Protein AF-M5F824-F1 (afdb_monomer_lite)

Sequence (80 aa):
MRLLTAEETAARTGTSAYSGSLLDLRAGTIQPLGYALGLARAAISAGAKIYHSSGVTGAERSNGKWTLHTAEDHSRPTGS

Secondary structure (DSSP, 8-state):
-EEEEHHHHHHHHS-S--SEEEE-TT-----HHHHHHHHHHHHHHTTPPPPSS--EEEEEEETTEEEEEESSS-------

pLDDT: mean 82.1, std 13.1, range [36.59, 96.06]

Radius of gyration: 23.69 Å; chains: 1; bounding box: 40×27×61 Å

Foldseek 3Di:
DDKAALVRVCVPPVDSPDRIDDDDPPDDDDPVVVVVVVVVVVCVVVVDDDDPPFAFPDWDADPNDIFTHTPPPPRDDPDD

Structure (mmCIF, N/CA/C/O backbone):
data_AF-M5F824-F1
#
_entry.id   AF-M5F824-F1
#
loop_
_atom_site.group_PDB
_atom_site.id
_atom_site.type_symbol
_atom_site.label_atom_id
_atom_site.label_alt_id
_atom_site.label_comp_id
_atom_site.label_asym_id
_atom_site.label_entity_id
_atom_site.label_seq_id
_atom_site.pdbx_PDB_ins_code
_atom_site.Cartn_x
_atom_site.Cartn_y
_atom_site.Cartn_z
_atom_site.occupancy
_atom_site.B_iso_or_equiv
_atom_site.auth_seq_id
_atom_site.auth_comp_id
_atom_site.auth_asym_id
_atom_site.auth_atom_id
_atom_site.pdb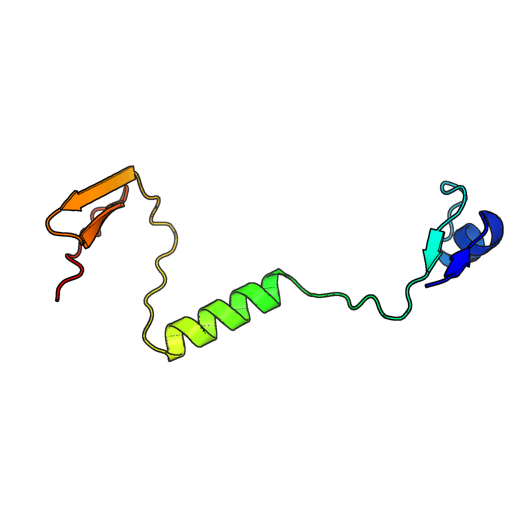x_PDB_model_num
ATOM 1 N N . MET A 1 1 ? 17.032 -13.675 -15.930 1.00 76.50 1 MET A N 1
ATOM 2 C CA . MET A 1 1 ? 17.683 -12.356 -15.841 1.00 76.50 1 MET A CA 1
ATOM 3 C C . MET A 1 1 ? 18.837 -12.335 -16.831 1.00 76.50 1 MET A C 1
ATOM 5 O O . MET A 1 1 ? 19.645 -13.254 -16.792 1.00 76.50 1 MET A O 1
ATOM 9 N N . ARG A 1 2 ? 18.879 -11.370 -17.753 1.00 87.12 2 ARG A N 1
ATOM 10 C CA . ARG A 1 2 ? 19.938 -11.224 -18.766 1.00 87.12 2 ARG A CA 1
ATOM 11 C C . ARG A 1 2 ? 20.458 -9.794 -18.734 1.00 87.12 2 ARG A C 1
ATOM 13 O O . ARG A 1 2 ? 19.654 -8.868 -18.740 1.00 87.12 2 ARG A O 1
ATOM 20 N N . LEU A 1 3 ? 21.773 -9.619 -18.714 1.00 87.81 3 LEU A N 1
ATOM 21 C CA . LEU A 1 3 ? 22.379 -8.300 -18.854 1.00 87.81 3 LEU A CA 1
ATOM 22 C C . LEU A 1 3 ? 22.326 -7.879 -20.330 1.00 87.81 3 LEU A C 1
ATOM 24 O O . LEU A 1 3 ? 22.690 -8.663 -21.205 1.00 87.81 3 LEU A O 1
ATOM 28 N N . LEU A 1 4 ? 21.822 -6.679 -20.592 1.00 88.81 4 LEU A N 1
ATOM 29 C CA . LEU A 1 4 ? 21.771 -6.056 -21.909 1.00 88.81 4 LEU A CA 1
ATOM 30 C C . LEU A 1 4 ? 22.907 -5.050 -22.046 1.00 88.81 4 LEU A C 1
ATOM 32 O O . LEU A 1 4 ? 23.221 -4.322 -21.100 1.00 88.81 4 LEU 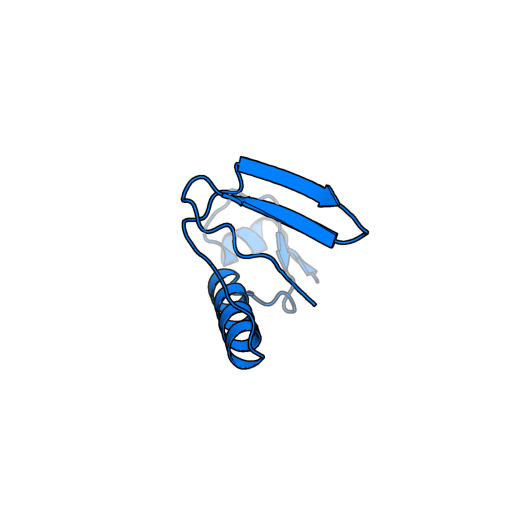A O 1
ATOM 36 N N . THR A 1 5 ? 23.480 -4.984 -23.244 1.00 91.44 5 THR A N 1
ATOM 37 C CA . THR A 1 5 ? 24.456 -3.947 -23.599 1.00 91.44 5 THR A CA 1
ATOM 38 C C . THR A 1 5 ? 23.783 -2.571 -23.687 1.00 91.44 5 THR A C 1
ATOM 40 O O . THR A 1 5 ? 22.550 -2.456 -23.682 1.00 91.44 5 THR A O 1
ATOM 43 N N . ALA A 1 6 ? 24.585 -1.506 -23.773 1.00 87.12 6 ALA A N 1
ATOM 44 C CA . ALA A 1 6 ? 24.089 -0.145 -23.992 1.00 87.12 6 ALA A CA 1
ATOM 45 C C . ALA A 1 6 ? 23.225 -0.043 -25.265 1.00 87.12 6 ALA A C 1
ATOM 47 O O . ALA A 1 6 ? 22.140 0.531 -25.227 1.00 87.12 6 ALA A O 1
ATOM 48 N N . GLU A 1 7 ? 23.654 -0.667 -26.366 1.00 89.50 7 GLU A N 1
ATOM 49 C CA . GLU A 1 7 ? 22.927 -0.669 -27.646 1.00 89.50 7 GLU A CA 1
ATOM 50 C C . GLU A 1 7 ? 21.598 -1.426 -27.556 1.00 89.50 7 GLU A C 1
ATOM 52 O O . GLU A 1 7 ? 20.560 -0.915 -27.975 1.00 89.50 7 GLU A O 1
ATOM 57 N N . GLU A 1 8 ? 21.595 -2.612 -26.937 1.00 86.38 8 GLU A N 1
ATOM 58 C CA . GLU A 1 8 ? 20.368 -3.386 -26.719 1.00 86.38 8 GLU A CA 1
ATOM 59 C C . GLU A 1 8 ? 19.385 -2.670 -25.780 1.00 86.38 8 GLU A C 1
ATOM 61 O O . GLU A 1 8 ? 18.168 -2.820 -25.914 1.00 86.38 8 GLU A O 1
ATOM 66 N N . THR A 1 9 ? 19.908 -1.892 -24.830 1.00 85.44 9 THR A N 1
ATOM 67 C CA . THR A 1 9 ? 19.109 -1.076 -23.910 1.00 85.44 9 THR A CA 1
ATOM 68 C C . THR A 1 9 ? 18.500 0.117 -24.642 1.00 85.44 9 THR A C 1
ATOM 70 O O . THR A 1 9 ? 17.291 0.320 -24.550 1.00 85.44 9 THR A O 1
ATOM 73 N N . ALA A 1 10 ? 19.292 0.847 -25.432 1.00 88.69 10 ALA A N 1
ATOM 74 C CA . ALA A 1 10 ? 18.830 2.003 -26.195 1.00 88.69 10 ALA A CA 1
ATOM 75 C C . ALA A 1 10 ? 17.761 1.633 -27.231 1.00 88.69 10 ALA A C 1
ATOM 77 O O . ALA A 1 10 ? 16.756 2.332 -27.352 1.00 88.69 10 ALA A O 1
ATOM 78 N N . ALA A 1 11 ? 17.916 0.491 -27.909 1.00 89.44 11 ALA A N 1
ATOM 79 C CA . ALA A 1 11 ? 16.918 -0.020 -28.849 1.00 89.44 11 ALA A CA 1
ATOM 80 C C . ALA A 1 11 ? 15.559 -0.328 -28.188 1.00 89.44 11 ALA A C 1
ATOM 82 O O . ALA A 1 11 ? 14.530 -0.309 -28.858 1.00 89.44 11 ALA A O 1
ATOM 83 N N . ARG A 1 12 ? 15.539 -0.616 -26.878 1.00 84.56 12 ARG A N 1
ATOM 84 C CA . ARG A 1 12 ? 14.319 -0.965 -26.131 1.00 84.56 12 ARG A CA 1
ATOM 85 C C . ARG A 1 12 ? 13.685 0.217 -25.409 1.00 84.56 12 ARG A C 1
ATOM 87 O O . ARG A 1 12 ? 12.465 0.26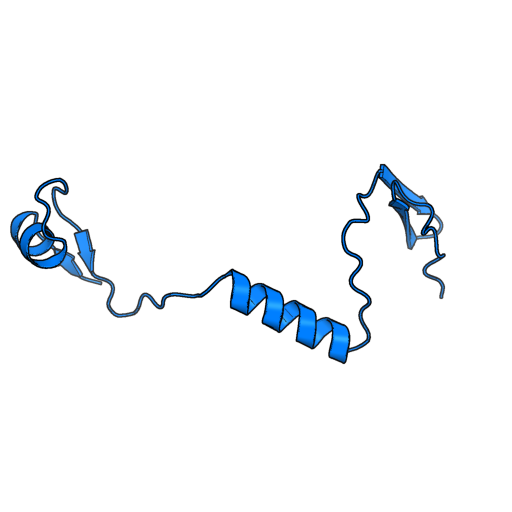5 -25.305 1.00 84.56 12 ARG A O 1
ATOM 94 N N . THR A 1 13 ? 14.489 1.130 -24.873 1.00 87.00 13 THR A N 1
ATOM 95 C CA . THR A 1 13 ? 14.007 2.278 -24.085 1.00 87.00 13 THR A CA 1
ATOM 96 C C . THR A 1 13 ? 13.856 3.549 -24.918 1.00 87.00 13 THR A C 1
ATOM 98 O O . THR A 1 13 ? 13.226 4.497 -24.458 1.00 87.00 13 THR A O 1
ATOM 101 N N . GLY A 1 14 ? 14.436 3.588 -26.123 1.00 87.62 14 GLY A N 1
ATOM 102 C CA . GLY A 1 14 ? 14.449 4.767 -26.991 1.00 87.62 14 GLY A CA 1
ATOM 103 C C . GLY A 1 14 ? 15.419 5.862 -26.537 1.00 87.62 14 GLY A C 1
ATOM 104 O O . GLY A 1 14 ? 15.362 6.974 -27.052 1.00 87.62 14 GLY A O 1
ATOM 105 N N . THR A 1 15 ? 16.303 5.575 -25.574 1.00 84.69 15 THR A N 1
ATOM 106 C CA . THR A 1 15 ? 17.283 6.536 -25.052 1.00 84.69 15 THR A CA 1
ATOM 107 C C . THR A 1 15 ? 18.662 5.911 -24.871 1.00 84.69 15 THR A C 1
ATOM 109 O O . THR A 1 15 ? 18.798 4.792 -24.381 1.00 84.69 15 THR A O 1
ATOM 112 N N . SER A 1 16 ? 19.703 6.666 -25.218 1.00 86.56 16 SER A N 1
ATOM 113 C CA . SER A 1 16 ? 21.108 6.294 -25.022 1.00 86.56 16 SER A CA 1
ATOM 114 C C . SER A 1 16 ? 21.648 6.661 -23.634 1.00 86.56 16 SER A C 1
ATOM 116 O O . SER A 1 16 ? 22.846 6.550 -23.394 1.00 86.56 16 SER A O 1
ATOM 118 N N . ALA A 1 17 ? 20.791 7.112 -22.712 1.00 86.81 17 ALA A N 1
ATOM 119 C CA . ALA A 1 17 ? 21.198 7.567 -21.380 1.00 86.81 17 ALA A CA 1
ATOM 120 C C . ALA A 1 17 ? 21.717 6.449 -20.451 1.00 86.81 17 ALA A C 1
ATOM 122 O O . ALA A 1 17 ? 22.198 6.739 -19.357 1.00 86.81 17 ALA A O 1
ATOM 123 N N . TYR A 1 18 ? 21.616 5.180 -20.856 1.00 79.50 18 TYR A N 1
ATOM 124 C CA . TYR A 1 18 ? 21.966 4.026 -20.030 1.00 79.50 18 TYR A CA 1
ATOM 125 C C . TYR A 1 18 ? 23.080 3.191 -20.672 1.00 79.50 18 TYR A C 1
ATOM 127 O O . TYR A 1 18 ? 22.969 2.777 -21.823 1.00 79.50 18 TYR A O 1
ATOM 135 N N . SER A 1 19 ? 24.118 2.861 -19.896 1.00 83.44 19 SER A N 1
ATOM 136 C CA . SER A 1 19 ? 25.256 2.028 -20.336 1.00 83.44 19 SER A CA 1
ATOM 137 C C . SER A 1 19 ? 24.936 0.526 -20.445 1.00 83.44 19 SER A C 1
ATOM 139 O O . SER A 1 19 ? 25.799 -0.273 -20.800 1.00 83.44 19 SER A O 1
ATOM 141 N N . GLY A 1 20 ? 23.706 0.131 -20.115 1.00 84.00 20 GLY A N 1
ATOM 142 C CA . GLY A 1 20 ? 23.218 -1.245 -20.086 1.00 84.00 20 GLY A CA 1
ATOM 143 C C . GLY A 1 20 ? 21.994 -1.366 -19.177 1.00 84.00 20 GLY A C 1
ATOM 144 O O . GLY A 1 20 ? 21.641 -0.423 -18.466 1.00 84.00 20 GLY A O 1
ATOM 145 N N . SER A 1 21 ? 21.332 -2.519 -19.184 1.00 82.38 21 SER A N 1
ATOM 146 C CA . SER A 1 21 ? 20.175 -2.778 -18.317 1.00 82.38 21 SER A CA 1
ATOM 147 C C . SER A 1 21 ? 20.058 -4.257 -17.969 1.00 82.38 21 SER A C 1
ATOM 149 O O . SER A 1 21 ? 20.502 -5.124 -18.718 1.00 82.38 21 SER A O 1
ATOM 151 N N . LEU A 1 22 ? 19.469 -4.568 -16.814 1.00 87.06 22 LEU A N 1
ATOM 152 C CA . LEU A 1 22 ? 19.154 -5.945 -16.448 1.00 87.06 22 LEU A CA 1
ATOM 153 C C . LEU A 1 22 ? 17.730 -6.264 -16.900 1.00 87.06 22 LEU A C 1
ATOM 155 O O . LEU A 1 22 ? 16.761 -5.761 -16.336 1.00 87.06 22 LEU A O 1
ATOM 159 N N . LEU A 1 23 ? 17.602 -7.125 -17.905 1.00 81.88 23 LEU A N 1
ATOM 160 C CA . LEU A 1 23 ? 16.311 -7.627 -18.339 1.00 81.88 23 LEU A CA 1
ATOM 161 C C . LEU A 1 23 ? 15.896 -8.798 -17.451 1.00 81.88 23 LEU A C 1
ATOM 163 O O . LEU A 1 23 ? 16.450 -9.902 -17.537 1.00 81.88 23 LEU A O 1
ATOM 167 N N . ASP A 1 24 ? 14.877 -8.574 -16.633 1.00 82.50 24 ASP A N 1
ATOM 168 C CA . ASP A 1 24 ? 14.184 -9.640 -15.929 1.00 82.50 24 ASP A CA 1
ATOM 169 C C . ASP A 1 24 ? 12.750 -9.792 -16.442 1.00 82.50 24 ASP A C 1
ATOM 171 O O . ASP A 1 24 ? 11.854 -9.044 -16.071 1.00 82.50 24 ASP A O 1
ATOM 175 N N . LEU A 1 25 ? 12.528 -10.799 -17.289 1.00 76.25 25 LEU A N 1
ATOM 176 C CA . LEU A 1 25 ? 11.203 -11.138 -17.823 1.00 76.25 25 LEU A CA 1
ATOM 177 C C . LEU A 1 25 ? 10.250 -11.707 -16.759 1.00 76.25 25 LEU A C 1
ATOM 179 O O . LEU A 1 25 ? 9.074 -11.912 -17.042 1.00 76.25 25 LEU A O 1
ATOM 183 N N . ARG A 1 26 ? 10.754 -12.001 -15.553 1.00 76.31 26 ARG A N 1
ATOM 184 C CA . ARG A 1 26 ? 9.953 -12.461 -14.412 1.00 76.31 26 ARG A CA 1
ATOM 185 C C . ARG A 1 26 ? 9.545 -11.314 -13.492 1.00 76.31 26 ARG A C 1
ATOM 187 O O . ARG A 1 26 ? 8.750 -11.544 -12.583 1.00 76.31 26 ARG A O 1
ATOM 194 N N . ALA A 1 27 ? 10.084 -10.110 -13.699 1.00 69.88 27 ALA A N 1
ATOM 195 C CA . ALA A 1 27 ? 9.694 -8.943 -12.928 1.00 69.88 27 ALA A CA 1
ATOM 196 C C . ALA A 1 27 ? 8.243 -8.588 -13.273 1.00 69.88 27 ALA A C 1
ATOM 198 O O . ALA A 1 27 ? 7.941 -8.078 -14.349 1.00 69.88 27 ALA A O 1
ATOM 199 N N . GLY A 1 28 ? 7.329 -8.906 -12.360 1.00 66.44 28 GLY A N 1
ATOM 200 C CA . GLY A 1 28 ? 5.949 -8.455 -12.439 1.00 66.44 28 GLY A CA 1
ATOM 201 C C . GLY A 1 28 ? 5.832 -7.022 -11.937 1.00 66.44 28 GLY A C 1
ATOM 202 O O . GLY A 1 28 ? 6.448 -6.648 -10.939 1.00 66.44 28 GLY A O 1
ATOM 203 N N . THR A 1 29 ? 5.007 -6.215 -12.594 1.00 77.38 29 THR A N 1
ATOM 204 C CA . THR A 1 29 ? 4.567 -4.943 -12.022 1.00 77.38 29 THR A CA 1
ATOM 205 C C . THR A 1 29 ? 3.477 -5.234 -10.998 1.00 77.38 29 THR A C 1
ATOM 207 O O . THR A 1 29 ? 2.378 -5.652 -11.356 1.00 77.38 29 THR A O 1
ATOM 210 N N . ILE A 1 30 ? 3.762 -5.010 -9.716 1.00 78.69 30 ILE A N 1
ATOM 211 C CA . ILE A 1 30 ? 2.697 -4.872 -8.722 1.00 78.69 30 ILE A CA 1
ATOM 212 C C . ILE A 1 30 ? 2.142 -3.450 -8.811 1.00 78.69 30 ILE A C 1
ATOM 214 O O . ILE A 1 30 ? 2.912 -2.505 -8.964 1.00 78.69 30 ILE A O 1
ATOM 218 N N . GLN A 1 31 ? 0.821 -3.283 -8.718 1.00 86.44 31 GLN A N 1
ATOM 219 C CA . GLN A 1 31 ? 0.191 -1.970 -8.574 1.00 86.44 31 GLN A CA 1
ATOM 220 C C . GLN A 1 31 ? 0.009 -1.687 -7.071 1.00 86.44 31 GLN A C 1
ATOM 222 O O . GLN A 1 31 ? -0.951 -2.191 -6.480 1.00 86.44 31 GLN A O 1
ATOM 227 N N . PRO A 1 32 ? 0.902 -0.915 -6.415 1.00 87.88 32 PRO A N 1
ATOM 228 C CA . PRO A 1 32 ? 0.955 -0.866 -4.950 1.00 87.88 32 PRO A CA 1
ATOM 229 C C . PRO A 1 32 ? -0.333 -0.326 -4.323 1.00 87.88 32 PRO A C 1
ATOM 231 O O . PRO A 1 32 ? -0.789 -0.836 -3.302 1.00 87.88 32 PRO A O 1
ATOM 234 N N . LEU A 1 33 ? -0.968 0.656 -4.971 1.00 91.38 33 LEU A N 1
ATOM 235 C CA . LEU A 1 33 ? -2.242 1.213 -4.521 1.00 91.38 33 LEU A CA 1
ATOM 236 C C . LEU A 1 33 ? -3.373 0.173 -4.572 1.00 91.38 33 LEU A C 1
ATOM 238 O O . LEU A 1 33 ? -4.118 0.038 -3.608 1.00 91.38 33 LEU A O 1
ATOM 242 N N . GLY A 1 34 ? -3.496 -0.590 -5.660 1.00 88.56 34 GLY A N 1
ATOM 243 C CA . GLY A 1 34 ? -4.521 -1.632 -5.774 1.00 88.56 34 GLY A CA 1
ATOM 244 C C . GLY A 1 34 ? -4.318 -2.755 -4.771 1.00 88.56 34 GLY A C 1
ATOM 245 O O . GLY A 1 34 ? -5.288 -3.224 -4.182 1.00 88.56 34 GLY A O 1
ATOM 246 N N . TYR A 1 35 ? -3.064 -3.126 -4.515 1.00 88.44 35 TYR A N 1
ATOM 247 C CA . TYR A 1 35 ? -2.727 -4.080 -3.464 1.00 88.44 35 TYR A CA 1
ATOM 248 C C . TYR A 1 35 ? -3.154 -3.572 -2.078 1.00 88.44 35 TYR A C 1
ATOM 250 O O . TYR A 1 35 ? -3.878 -4.269 -1.365 1.00 88.44 35 TYR A O 1
ATOM 258 N N . ALA A 1 36 ? -2.793 -2.334 -1.723 1.00 92.88 36 ALA A N 1
ATOM 259 C CA . ALA A 1 36 ? -3.178 -1.721 -0.452 1.00 92.88 36 ALA A CA 1
ATOM 260 C C . ALA A 1 36 ? -4.706 -1.620 -0.292 1.00 92.88 36 ALA A C 1
ATOM 262 O O . ALA A 1 36 ? -5.246 -1.957 0.761 1.00 92.88 36 ALA A O 1
ATOM 263 N N . LEU A 1 37 ? -5.421 -1.222 -1.349 1.00 94.62 37 LEU A N 1
ATOM 264 C CA . LEU A 1 37 ? -6.885 -1.159 -1.350 1.00 94.62 37 LEU A CA 1
ATOM 265 C C . LEU A 1 37 ? -7.525 -2.548 -1.239 1.00 94.62 37 LEU A C 1
ATOM 267 O O . LEU A 1 37 ? -8.528 -2.708 -0.545 1.00 94.62 37 LEU A O 1
ATOM 271 N N . GLY A 1 38 ? -6.953 -3.557 -1.898 1.00 94.06 38 GLY A N 1
ATOM 272 C CA . GLY A 1 38 ? -7.388 -4.948 -1.788 1.00 94.06 38 GLY A CA 1
ATOM 273 C C . GLY A 1 38 ? -7.270 -5.470 -0.356 1.00 94.06 38 GLY A C 1
ATOM 274 O O . GLY A 1 38 ? -8.233 -6.022 0.176 1.00 94.06 38 GLY A O 1
ATOM 275 N N . LEU A 1 39 ? -6.135 -5.214 0.300 1.00 94.69 39 LEU A N 1
ATOM 276 C CA . LEU A 1 39 ? -5.932 -5.552 1.710 1.00 94.69 39 LEU A CA 1
ATOM 277 C C . LEU A 1 39 ? -6.906 -4.814 2.629 1.00 94.69 39 LEU A C 1
ATOM 279 O O . LEU A 1 39 ? -7.509 -5.438 3.499 1.00 94.69 39 LEU A O 1
ATOM 283 N N . ALA A 1 40 ? -7.106 -3.511 2.418 1.00 92.94 40 ALA A N 1
ATOM 284 C CA . ALA A 1 40 ? -8.051 -2.726 3.205 1.00 92.94 40 ALA A CA 1
ATOM 285 C C . ALA A 1 40 ? -9.474 -3.305 3.117 1.00 92.94 40 ALA A C 1
ATOM 287 O O . ALA A 1 40 ? -10.140 -3.478 4.136 1.00 92.94 40 ALA A O 1
ATOM 288 N N . ARG A 1 41 ? -9.921 -3.683 1.912 1.00 94.94 41 ARG A N 1
ATOM 289 C CA . ARG A 1 41 ? -11.230 -4.324 1.693 1.00 94.94 41 ARG A CA 1
ATOM 290 C C . ARG A 1 41 ? -11.338 -5.677 2.391 1.00 94.94 41 ARG A C 1
ATOM 292 O O . ARG A 1 41 ? -12.366 -5.953 3.008 1.00 94.94 41 ARG A O 1
ATOM 299 N N . ALA A 1 42 ? -10.298 -6.505 2.309 1.00 95.50 42 ALA A N 1
ATOM 300 C CA . ALA A 1 42 ? -10.266 -7.804 2.976 1.00 95.50 42 ALA A CA 1
ATOM 301 C C . ALA A 1 42 ? -10.328 -7.652 4.504 1.00 95.50 42 ALA A C 1
ATOM 303 O O . ALA A 1 42 ? -11.117 -8.331 5.156 1.00 95.50 42 ALA A O 1
ATOM 304 N N . ALA A 1 43 ? -9.566 -6.711 5.067 1.00 93.69 43 ALA A N 1
ATOM 305 C CA . ALA A 1 43 ? -9.578 -6.414 6.495 1.00 93.69 43 ALA A CA 1
ATOM 306 C C . ALA A 1 43 ? -10.957 -5.924 6.965 1.00 93.69 43 ALA A C 1
ATOM 308 O O . ALA A 1 43 ? -11.478 -6.428 7.957 1.00 93.69 43 ALA A O 1
ATOM 309 N N . ILE A 1 44 ? -11.580 -5.000 6.223 1.00 95.75 44 ILE A N 1
ATOM 310 C CA . ILE A 1 44 ? -12.944 -4.525 6.511 1.00 95.75 44 ILE A CA 1
ATOM 311 C C . ILE A 1 44 ? -13.946 -5.682 6.461 1.00 95.75 44 ILE A C 1
ATOM 313 O O . ILE A 1 44 ? -14.778 -5.815 7.355 1.00 95.75 44 ILE A O 1
ATOM 317 N N . SER A 1 45 ? -13.837 -6.558 5.459 1.00 95.06 45 SER A N 1
ATOM 318 C CA . SER A 1 45 ? -14.706 -7.738 5.328 1.00 95.06 45 SER A CA 1
ATOM 319 C C . SER A 1 45 ? -14.521 -8.733 6.480 1.00 95.06 45 SER A C 1
ATOM 321 O O . SER A 1 45 ? -15.470 -9.405 6.867 1.00 95.06 45 SER A O 1
ATOM 323 N N . ALA A 1 46 ? -13.322 -8.794 7.066 1.00 96.06 46 ALA A N 1
ATOM 324 C CA . ALA A 1 46 ? -13.028 -9.567 8.270 1.00 96.06 46 ALA A CA 1
ATOM 325 C C . ALA A 1 46 ? -13.450 -8.863 9.580 1.00 96.06 46 ALA A C 1
ATOM 327 O O . ALA A 1 46 ? -13.200 -9.386 10.664 1.00 96.06 46 ALA A O 1
ATOM 328 N N . GLY A 1 47 ? -14.081 -7.684 9.506 1.00 92.75 47 GLY A N 1
ATOM 329 C CA . GLY A 1 47 ? -14.579 -6.931 10.661 1.00 92.75 47 GLY A CA 1
ATOM 330 C C . GLY A 1 47 ? -13.611 -5.885 11.221 1.00 92.75 47 GLY A C 1
ATOM 331 O O . GLY A 1 47 ? -13.921 -5.249 12.232 1.00 92.75 47 GLY A O 1
ATOM 332 N N . ALA A 1 48 ? -12.457 -5.665 10.585 1.00 91.62 48 ALA A N 1
ATOM 333 C CA . ALA A 1 48 ? -11.562 -4.583 10.974 1.00 91.62 48 ALA A CA 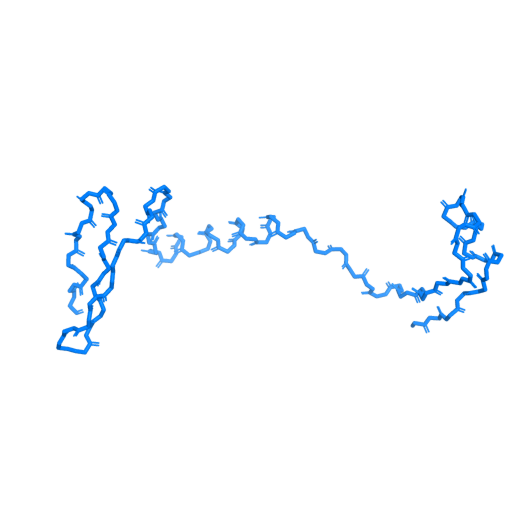1
ATOM 334 C C . ALA A 1 48 ? -12.197 -3.218 10.669 1.00 91.62 48 ALA A C 1
ATOM 336 O O . ALA A 1 48 ? -12.854 -3.020 9.647 1.00 91.62 48 ALA A O 1
ATOM 337 N N . LYS A 1 49 ? -11.951 -2.242 11.543 1.00 90.31 49 LYS A N 1
ATOM 338 C CA . LYS A 1 49 ? -12.329 -0.845 11.316 1.00 90.31 49 LYS A CA 1
ATOM 339 C C . LYS A 1 49 ? -11.092 -0.071 10.897 1.00 90.31 49 LYS A C 1
ATOM 341 O O . LYS A 1 49 ? -10.107 -0.045 11.629 1.00 90.31 49 LYS A O 1
ATOM 346 N N . ILE A 1 50 ? -11.149 0.546 9.724 1.00 88.38 50 ILE A N 1
ATOM 347 C CA . ILE A 1 50 ? -10.090 1.419 9.220 1.00 88.38 50 ILE A CA 1
ATOM 348 C C . ILE A 1 50 ? -10.564 2.856 9.401 1.00 88.38 50 ILE A C 1
ATOM 350 O O . ILE A 1 50 ? -11.601 3.235 8.861 1.00 88.38 50 ILE A O 1
ATOM 354 N N . TYR A 1 51 ? -9.803 3.639 10.160 1.00 87.12 51 TYR A N 1
ATOM 355 C CA . TYR A 1 51 ? -10.051 5.062 10.363 1.00 87.12 51 TYR A CA 1
ATOM 356 C C . TYR A 1 51 ? -9.075 5.857 9.494 1.00 87.12 51 TYR A C 1
ATOM 358 O O . TYR A 1 51 ? -7.868 5.614 9.518 1.00 87.12 51 TYR A O 1
ATOM 366 N N . HIS A 1 52 ? -9.604 6.775 8.688 1.00 82.81 52 HIS A N 1
ATOM 367 C CA . HIS A 1 52 ? -8.813 7.738 7.924 1.00 82.81 52 HIS A CA 1
ATOM 368 C C . HIS A 1 52 ? -8.850 9.098 8.624 1.00 82.81 52 HIS A C 1
ATOM 370 O O . HIS A 1 52 ? -9.748 9.364 9.418 1.00 82.81 52 HIS A O 1
ATOM 376 N N . SER A 1 53 ? -7.878 9.965 8.335 1.00 80.88 53 SER A N 1
ATOM 377 C CA . SER A 1 53 ? -7.770 11.304 8.945 1.00 80.88 53 SER A CA 1
ATOM 378 C C . SER A 1 53 ? -7.640 11.318 10.480 1.00 80.88 53 SER A C 1
ATOM 380 O O . SER A 1 53 ? -7.663 12.377 11.093 1.00 80.88 53 SER A O 1
ATOM 382 N N . SER 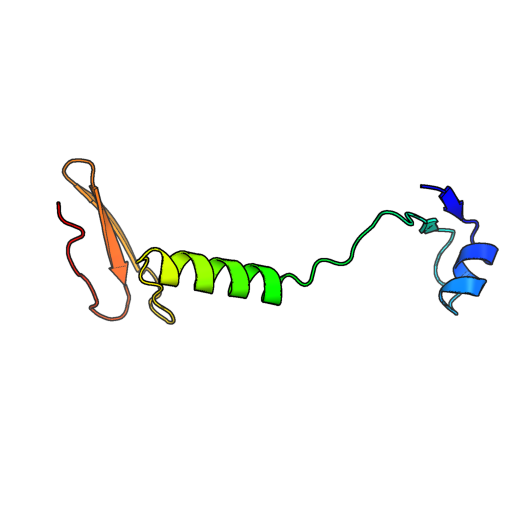A 1 54 ? -7.439 10.163 11.112 1.00 81.75 54 SER A N 1
ATOM 383 C CA . SER A 1 54 ? -7.284 10.002 12.557 1.00 81.75 54 SER A CA 1
ATOM 384 C C . SER A 1 54 ? -5.800 9.952 12.931 1.00 81.75 54 SER A C 1
ATOM 386 O O . SER A 1 54 ? -5.260 8.894 13.262 1.00 81.75 54 SER A O 1
ATOM 388 N N . GLY A 1 55 ? -5.110 11.089 12.807 1.00 83.12 55 GLY A N 1
ATOM 389 C CA . GLY A 1 55 ? -3.695 11.187 13.174 1.00 83.12 55 GLY A CA 1
ATOM 390 C C . GLY A 1 55 ? -3.489 10.849 14.652 1.00 83.12 55 GLY A C 1
ATOM 391 O O . GLY A 1 55 ? -4.113 11.472 15.510 1.00 83.12 55 GLY A O 1
ATOM 392 N N . VAL A 1 56 ? -2.638 9.860 14.946 1.00 85.06 56 VAL A N 1
ATOM 393 C CA . VAL A 1 56 ? -2.315 9.443 16.320 1.00 85.06 56 VAL A CA 1
ATOM 394 C C . VAL A 1 56 ? -1.434 10.508 16.975 1.00 85.06 56 VAL A C 1
ATOM 396 O O . VAL A 1 56 ? -0.353 10.812 16.477 1.00 85.06 56 VAL A O 1
ATOM 399 N N . THR A 1 57 ? -1.899 11.075 18.084 1.00 88.56 57 THR A N 1
ATOM 400 C CA . THR A 1 57 ? -1.228 12.122 18.872 1.00 88.56 57 THR A CA 1
ATOM 401 C C . THR A 1 57 ? -0.545 11.578 20.124 1.00 88.56 57 THR A C 1
ATOM 403 O O . THR A 1 57 ? 0.296 12.258 20.706 1.00 88.56 57 THR A O 1
ATOM 406 N N . GLY A 1 58 ? -0.862 10.348 20.529 1.00 83.19 58 GLY A N 1
ATOM 407 C CA . GLY A 1 58 ? -0.247 9.692 21.677 1.00 83.19 58 GLY A CA 1
ATOM 408 C C . GLY A 1 58 ? -0.568 8.203 21.725 1.00 83.19 58 GLY A C 1
ATOM 409 O O . GLY A 1 58 ? -1.534 7.745 21.120 1.00 83.19 58 GLY A O 1
ATOM 410 N N . ALA A 1 59 ? 0.241 7.439 22.453 1.00 87.44 59 ALA A N 1
ATOM 411 C CA . ALA A 1 59 ? 0.005 6.024 22.702 1.00 87.44 59 ALA A CA 1
ATOM 412 C C . ALA A 1 59 ? 0.376 5.702 24.150 1.00 87.44 59 ALA A C 1
ATOM 414 O O . ALA A 1 59 ? 1.516 5.922 24.557 1.00 87.44 59 ALA A O 1
ATOM 415 N N . GLU A 1 60 ? -0.570 5.167 24.911 1.00 87.12 60 GLU A N 1
ATOM 416 C CA . GLU A 1 60 ? -0.350 4.716 26.280 1.00 87.12 60 GLU A CA 1
ATOM 417 C C . GLU A 1 60 ? -0.548 3.203 26.362 1.00 87.12 60 GLU A C 1
ATOM 419 O O . GLU A 1 60 ? -1.429 2.629 25.715 1.00 87.12 60 GLU A O 1
ATOM 424 N N . ARG A 1 61 ? 0.282 2.541 27.168 1.00 85.38 61 ARG A N 1
ATOM 425 C CA . ARG A 1 61 ? 0.144 1.116 27.452 1.00 85.38 61 ARG A CA 1
ATOM 426 C C . ARG A 1 61 ? -0.265 0.925 28.905 1.00 85.38 61 ARG A C 1
ATOM 428 O O . ARG A 1 61 ? 0.531 1.182 29.800 1.00 85.38 61 ARG A O 1
ATOM 435 N N . SER A 1 62 ? -1.470 0.412 29.130 1.00 83.56 62 SER A N 1
ATOM 436 C CA . SER A 1 62 ? -1.999 0.130 30.468 1.00 83.56 62 SER A CA 1
ATOM 437 C C . SER A 1 62 ? -2.615 -1.266 30.513 1.00 83.56 62 SER A C 1
ATOM 439 O O . SER A 1 62 ? -3.275 -1.697 29.567 1.00 83.56 62 SER A O 1
ATOM 441 N N . ASN A 1 63 ? -2.350 -2.015 31.589 1.00 80.00 63 ASN A N 1
ATOM 442 C CA . ASN A 1 63 ? -2.831 -3.390 31.791 1.00 80.00 63 ASN A CA 1
ATOM 443 C C . ASN A 1 63 ? -2.603 -4.324 30.581 1.00 80.00 63 ASN A C 1
ATOM 445 O O . ASN A 1 63 ? -3.447 -5.148 30.236 1.00 80.00 63 ASN A O 1
ATOM 449 N N . GLY A 1 64 ? -1.463 -4.169 29.896 1.00 86.44 64 GLY A N 1
ATOM 450 C CA . GLY A 1 64 ? -1.086 -4.979 28.732 1.00 86.44 64 GLY A CA 1
ATOM 451 C C . GLY A 1 64 ? -1.751 -4.582 27.408 1.00 86.44 64 GLY A C 1
ATOM 452 O O . GLY A 1 64 ? -1.353 -5.111 26.370 1.00 86.44 64 GLY A O 1
ATOM 453 N N . LYS A 1 65 ? -2.686 -3.625 27.416 1.00 86.75 65 LYS A N 1
ATOM 454 C CA . LYS A 1 65 ? -3.379 -3.113 26.227 1.00 86.75 65 LYS A CA 1
ATOM 455 C C . LYS A 1 65 ? -2.795 -1.773 25.786 1.00 86.75 65 LYS A C 1
ATOM 457 O O . LYS A 1 65 ? -2.292 -1.007 26.606 1.00 86.75 65 LYS A O 1
ATOM 462 N N . TRP A 1 66 ? -2.850 -1.515 24.484 1.00 87.00 66 TRP A N 1
ATOM 463 C CA . TRP A 1 66 ? -2.491 -0.226 23.900 1.00 87.00 66 TRP A CA 1
ATOM 464 C C . TRP A 1 66 ? -3.744 0.619 23.711 1.00 87.00 66 TRP A C 1
ATOM 466 O O . TRP A 1 66 ? -4.706 0.162 23.098 1.00 87.00 66 TRP A O 1
ATOM 476 N N . THR A 1 67 ? -3.691 1.853 24.194 1.00 87.38 67 THR A N 1
ATOM 477 C CA . THR A 1 67 ? -4.685 2.891 23.938 1.00 87.38 67 THR A CA 1
ATOM 478 C C . THR A 1 67 ? -4.011 3.973 23.108 1.00 87.38 67 THR A C 1
ATOM 480 O O . THR A 1 67 ? -2.969 4.498 23.495 1.00 87.38 67 THR A O 1
ATOM 483 N N . LEU A 1 68 ? -4.576 4.283 21.944 1.00 87.88 68 LEU A N 1
ATOM 484 C CA . LEU A 1 68 ? -4.076 5.336 21.065 1.00 87.88 68 LEU A CA 1
ATOM 485 C C . LEU A 1 68 ? -4.961 6.572 21.210 1.00 87.88 68 LEU A C 1
ATOM 487 O O . LEU A 1 68 ? -6.187 6.466 21.197 1.00 87.88 68 LEU A O 1
ATOM 491 N N . HIS A 1 69 ? -4.333 7.735 21.322 1.00 81.50 69 HIS A N 1
ATOM 492 C CA . HIS A 1 69 ? -4.993 9.032 21.283 1.00 81.50 69 HIS A CA 1
ATOM 493 C C . HIS A 1 69 ? -4.889 9.581 19.866 1.00 81.50 69 HIS A C 1
ATOM 495 O O . HIS A 1 69 ? -3.828 9.492 19.248 1.00 81.50 69 HIS A O 1
ATOM 501 N N . THR A 1 70 ? -5.976 10.137 19.345 1.00 84.69 70 THR A N 1
ATOM 502 C CA . THR A 1 70 ? -6.018 10.783 18.030 1.00 84.69 70 THR A CA 1
ATOM 503 C C . THR A 1 70 ? -6.385 12.255 18.174 1.00 84.69 70 THR A C 1
ATOM 505 O O . THR A 1 70 ? -6.981 12.648 19.172 1.00 84.69 70 THR A O 1
ATOM 508 N N . ALA A 1 71 ? -6.002 13.080 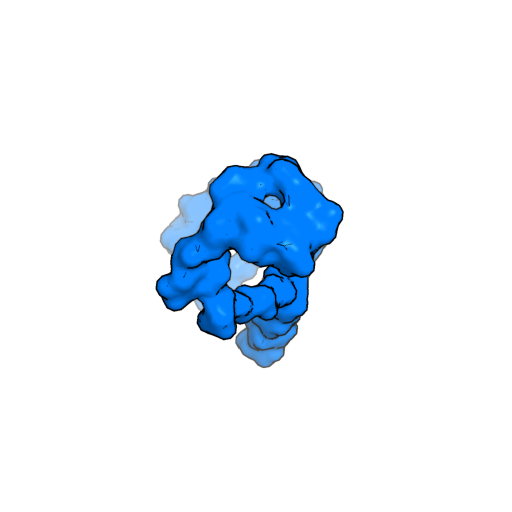17.196 1.00 76.81 71 ALA A N 1
ATOM 509 C CA . ALA A 1 71 ? -6.242 14.529 17.230 1.00 76.81 71 ALA A CA 1
ATOM 510 C C . ALA A 1 71 ? -7.737 14.903 17.243 1.00 76.81 71 ALA A C 1
ATOM 512 O O . ALA A 1 71 ? -8.109 15.912 17.834 1.00 76.81 71 ALA A O 1
ATOM 513 N N . GLU A 1 72 ? -8.586 14.076 16.628 1.00 67.12 72 GLU A N 1
ATOM 514 C CA . GLU A 1 72 ? -10.030 14.091 16.868 1.00 67.12 72 GLU A CA 1
ATOM 515 C C . GLU A 1 72 ? -10.358 13.077 17.963 1.00 67.12 72 GLU A C 1
ATOM 517 O O . GLU A 1 72 ? -9.823 11.965 17.940 1.00 67.12 72 GLU A O 1
ATOM 522 N N . ASP A 1 73 ? -11.216 13.448 18.913 1.00 51.97 73 ASP A N 1
ATOM 523 C CA . ASP A 1 73 ? -11.597 12.629 20.069 1.00 51.97 73 ASP A CA 1
ATOM 524 C C . ASP A 1 73 ? -12.442 11.402 19.667 1.00 51.97 73 ASP A C 1
ATOM 526 O O . ASP A 1 73 ? -13.643 11.311 19.901 1.00 51.97 73 ASP A O 1
ATOM 530 N N . HIS A 1 74 ? -11.793 10.435 19.019 1.00 53.91 74 HIS A N 1
ATOM 531 C CA . HIS A 1 74 ? -12.287 9.083 18.785 1.00 53.91 74 HIS A CA 1
ATOM 532 C C . HIS A 1 74 ? -11.567 8.103 19.721 1.00 53.91 74 HIS A C 1
ATOM 534 O O . HIS A 1 74 ? -11.131 7.020 19.330 1.00 53.91 74 HIS A O 1
ATOM 540 N N . SER A 1 75 ? -11.440 8.470 20.997 1.00 46.78 75 SER A N 1
ATOM 541 C CA . SER A 1 75 ? -10.931 7.571 22.028 1.00 46.78 75 SER A CA 1
ATOM 542 C C . SER A 1 75 ? -12.013 6.544 22.412 1.00 46.78 75 SER A C 1
ATOM 544 O O . SER A 1 75 ? -12.742 6.695 23.387 1.00 46.78 75 SER A O 1
ATOM 546 N N . ARG A 1 76 ? -12.174 5.461 21.629 1.00 52.50 76 ARG A N 1
ATOM 547 C CA . ARG A 1 76 ? -12.955 4.296 22.093 1.00 52.50 76 ARG A CA 1
ATOM 548 C C . ARG A 1 76 ? -12.037 3.264 22.743 1.00 52.50 76 ARG A C 1
ATOM 550 O O . ARG A 1 76 ? -11.078 2.832 22.105 1.00 52.50 76 ARG A O 1
ATOM 557 N N . PRO A 1 77 ? -12.350 2.808 23.970 1.00 42.56 77 PRO A N 1
ATOM 558 C CA . PRO A 1 77 ? -11.581 1.763 24.623 1.00 42.56 77 PRO A CA 1
ATOM 559 C C . PRO A 1 77 ? -11.667 0.480 23.793 1.00 42.56 77 PRO A C 1
ATOM 561 O O . PRO A 1 77 ? -12.753 -0.053 23.555 1.00 42.56 77 PRO A O 1
ATOM 564 N N . THR A 1 78 ? -10.520 -0.039 23.365 1.00 49.38 78 THR A N 1
ATOM 565 C CA . THR A 1 78 ? -10.399 -1.411 22.867 1.00 49.38 78 THR A CA 1
ATOM 566 C C . THR A 1 78 ? -10.440 -2.372 24.064 1.00 49.38 78 THR A C 1
ATOM 568 O O . THR A 1 78 ? -9.411 -2.836 24.555 1.00 49.38 78 THR A O 1
ATOM 571 N N . GLY A 1 79 ? -11.645 -2.616 24.588 1.00 45.59 79 GLY A N 1
ATOM 572 C CA . GLY A 1 79 ? -11.990 -3.770 25.437 1.00 45.59 79 GLY A CA 1
ATOM 573 C C . GLY A 1 79 ? -12.662 -4.855 24.581 1.00 45.59 79 GLY A C 1
ATOM 574 O O . GLY A 1 79 ? -13.242 -4.526 23.551 1.00 45.59 79 GLY A O 1
ATOM 575 N N . SER A 1 80 ? -12.605 -6.152 24.881 1.00 36.59 80 SER A N 1
ATOM 576 C CA . SER A 1 80 ? -12.120 -6.904 26.045 1.00 36.59 80 SER A CA 1
ATOM 577 C C . SER A 1 80 ? -11.238 -8.046 25.571 1.00 36.59 80 SER A C 1
ATOM 579 O O . SER A 1 80 ? -11.570 -8.636 24.524 1.00 36.59 80 SER A O 1
#